Protein AF-A0A523GGH8-F1 (afdb_monomer)

Foldseek 3Di:
DDPVVVVVLVVQLVVLVVCLVVCQQPDQDDVRVLLLVLLVVCLVVVNPDLADDPVSGPPDRSVLSVVLSVLCVVPNDGSNSSSVVVSVVVSVVD

Radius of gyration: 15.53 Å; Cα contacts (8 Å, |Δi|>4): 66; chains: 1; bounding box: 34×26×45 Å

Sequence (94 aa):
MNRTGKVVLSITAFALVLEFILLKELPFFWDGISKAYRADWIYTHHFSSLIVPTEFNSGHPPLWITLIALFWTLFGKTVWAARLLLLLINLGTF

Mean predicted aligned error: 3.06 Å

Structure (mmCIF,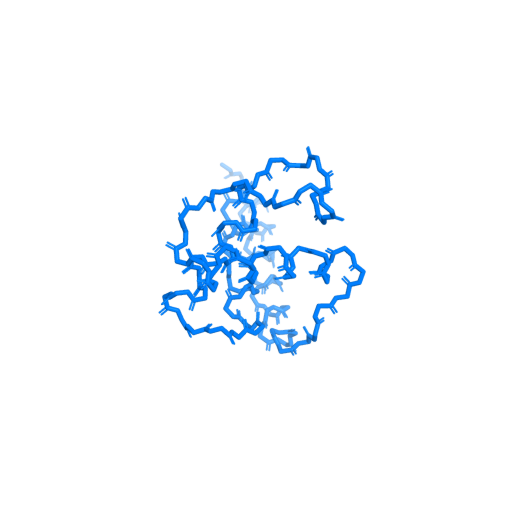 N/CA/C/O backbone):
data_AF-A0A523GGH8-F1
#
_entry.id   AF-A0A523GGH8-F1
#
loop_
_atom_site.group_PDB
_atom_site.id
_atom_site.type_symbol
_atom_site.label_atom_id
_atom_site.label_alt_id
_atom_site.label_comp_id
_atom_site.label_asym_id
_atom_site.label_entity_id
_atom_site.label_seq_id
_atom_site.pdbx_PDB_ins_code
_atom_site.Cartn_x
_atom_site.Cartn_y
_atom_site.Cartn_z
_atom_site.occupancy
_atom_site.B_iso_or_equiv
_atom_site.auth_seq_id
_atom_site.auth_comp_id
_atom_site.auth_asym_id
_atom_site.auth_atom_id
_atom_site.pdbx_PDB_model_num
ATOM 1 N N . MET A 1 1 ? -6.324 6.602 28.089 1.00 77.50 1 MET A N 1
ATOM 2 C CA . MET A 1 1 ? -7.527 6.801 27.250 1.00 77.50 1 MET A CA 1
ATOM 3 C C . MET A 1 1 ? -8.783 6.458 28.044 1.00 77.50 1 MET A C 1
ATOM 5 O O . MET A 1 1 ? -8.813 5.405 28.678 1.00 77.50 1 MET A O 1
ATOM 9 N N . ASN A 1 2 ? -9.782 7.344 28.054 1.00 92.12 2 A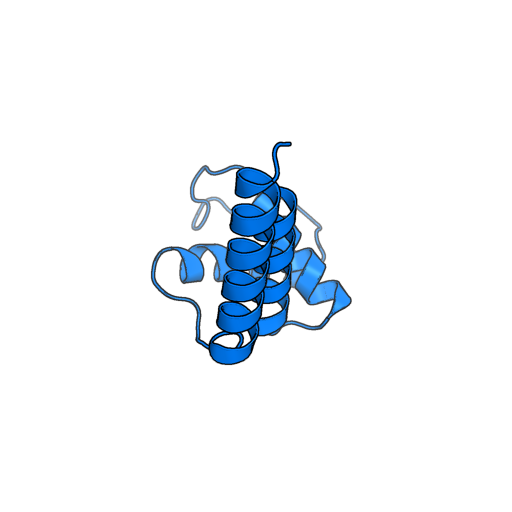SN A N 1
ATOM 10 C CA . ASN A 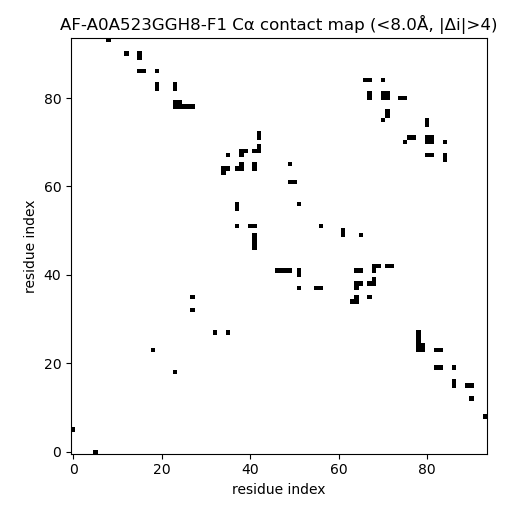1 2 ? -11.062 7.108 28.736 1.00 92.12 2 ASN A CA 1
ATOM 11 C C . ASN A 1 2 ? -11.898 6.032 28.005 1.00 92.12 2 ASN A C 1
ATOM 13 O O . ASN A 1 2 ? -11.540 5.585 26.912 1.00 92.12 2 ASN A O 1
ATOM 17 N N . ARG A 1 3 ? -13.004 5.585 28.618 1.00 92.81 3 ARG A N 1
ATOM 18 C CA . ARG A 1 3 ? -13.876 4.536 28.055 1.00 92.81 3 ARG A CA 1
ATOM 19 C C . ARG A 1 3 ? -14.362 4.891 26.648 1.00 92.81 3 ARG A C 1
ATOM 21 O O . ARG A 1 3 ? -14.299 4.047 25.762 1.00 92.81 3 ARG A O 1
ATOM 28 N N . THR A 1 4 ? -14.778 6.136 26.441 1.00 93.19 4 THR A N 1
ATOM 29 C CA . THR A 1 4 ? -15.253 6.633 25.145 1.00 93.19 4 THR A CA 1
ATOM 30 C C . THR A 1 4 ? -14.174 6.529 24.070 1.00 93.19 4 THR A C 1
ATOM 32 O O . THR A 1 4 ? -14.441 5.981 23.008 1.00 93.19 4 THR A O 1
ATOM 35 N N . GLY A 1 5 ? -12.938 6.949 24.357 1.00 92.62 5 GLY A N 1
ATOM 36 C CA . GLY A 1 5 ? -11.827 6.852 23.407 1.00 92.62 5 GLY A CA 1
ATOM 37 C C . GLY A 1 5 ? -11.498 5.409 23.016 1.00 92.62 5 GLY A C 1
ATOM 38 O O . GLY A 1 5 ? -11.289 5.128 21.842 1.00 92.62 5 GLY A O 1
ATOM 39 N N . LYS A 1 6 ? -11.544 4.463 23.967 1.00 93.38 6 LYS A N 1
ATOM 40 C CA . LYS A 1 6 ? -11.358 3.030 23.666 1.00 93.38 6 LYS A CA 1
ATOM 41 C C . LYS A 1 6 ? -12.447 2.487 22.738 1.00 93.38 6 LYS A C 1
ATOM 43 O O . LYS A 1 6 ? -12.144 1.711 21.835 1.00 93.38 6 LYS A O 1
ATOM 48 N N . VAL A 1 7 ? -13.699 2.890 22.960 1.00 95.75 7 VAL A N 1
ATOM 49 C CA . VAL A 1 7 ? -14.834 2.487 22.115 1.00 95.75 7 VAL A CA 1
ATOM 50 C C . VAL A 1 7 ? -14.687 3.062 20.709 1.00 9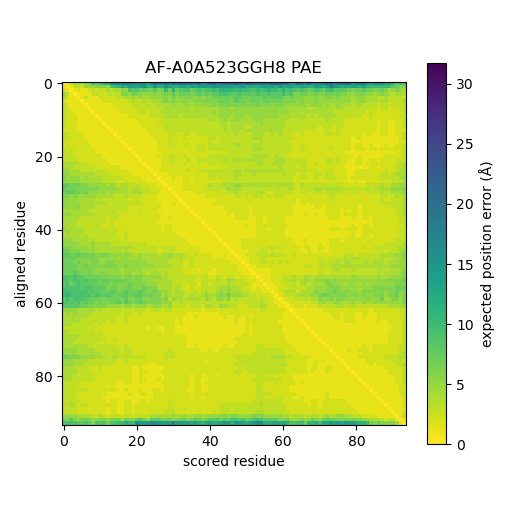5.75 7 VAL A C 1
ATOM 52 O O . VAL A 1 7 ? -14.798 2.311 19.747 1.00 95.75 7 VAL A O 1
ATOM 55 N N . VAL A 1 8 ? -14.368 4.354 20.587 1.00 95.00 8 VAL A N 1
ATOM 56 C CA . VAL A 1 8 ? -14.147 5.003 19.286 1.00 95.00 8 VAL A CA 1
ATOM 57 C C . VAL A 1 8 ? -13.018 4.314 18.524 1.00 95.00 8 VAL A C 1
ATOM 59 O O . VAL A 1 8 ? -13.226 3.920 17.384 1.00 95.00 8 VAL A O 1
ATOM 62 N N . LEU A 1 9 ? -11.870 4.073 19.167 1.00 94.38 9 LEU A N 1
ATOM 63 C CA . LEU A 1 9 ? -10.747 3.375 18.537 1.00 94.38 9 LEU A CA 1
ATOM 64 C C . LEU A 1 9 ? -11.143 1.978 18.042 1.00 94.38 9 LEU A C 1
ATOM 66 O O . LEU A 1 9 ? -10.809 1.600 16.924 1.00 94.38 9 LEU A O 1
ATOM 70 N N . SER A 1 10 ? -11.892 1.228 18.854 1.00 95.38 10 SER A N 1
ATOM 71 C CA . SER A 1 10 ? -12.336 -0.125 18.497 1.00 95.38 10 SER A CA 1
ATOM 72 C C . SER A 1 10 ? -13.288 -0.116 17.297 1.00 95.38 10 SER A C 1
ATOM 74 O O . SER A 1 10 ? -13.156 -0.948 16.403 1.00 95.38 10 SER A O 1
ATOM 76 N N . ILE A 1 11 ? -14.223 0.839 17.253 1.00 96.88 11 ILE A N 1
ATOM 77 C CA . ILE A 1 11 ? -15.156 1.004 16.131 1.00 96.88 11 ILE A CA 1
ATOM 78 C C . ILE A 1 11 ? -14.398 1.397 14.860 1.00 96.88 11 ILE A C 1
ATOM 80 O O . ILE A 1 11 ? -14.631 0.801 13.811 1.00 96.88 11 ILE A O 1
ATOM 84 N N . THR A 1 12 ? -13.466 2.348 14.948 1.00 96.19 12 THR A N 1
ATOM 85 C CA . THR A 1 12 ? -12.646 2.774 13.807 1.00 96.19 12 THR A CA 1
ATOM 86 C C . THR A 1 12 ? -11.801 1.621 13.271 1.00 96.19 12 THR A C 1
ATOM 88 O O . THR A 1 12 ? -11.806 1.369 12.069 1.00 96.19 12 THR A O 1
ATOM 91 N N . ALA A 1 13 ? -11.125 0.872 14.146 1.00 97.00 13 ALA A N 1
ATOM 92 C CA . ALA A 1 13 ?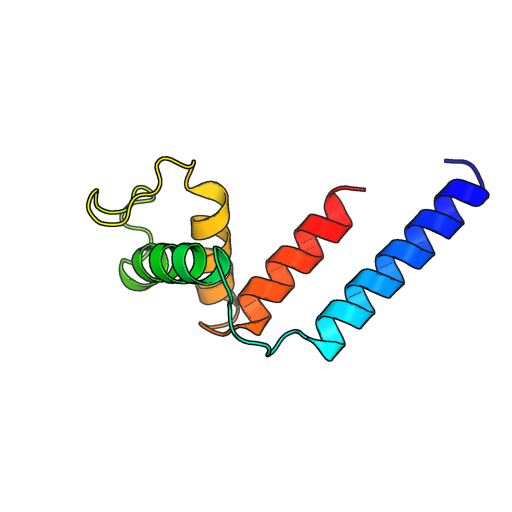 -10.336 -0.289 13.745 1.00 97.00 13 ALA A CA 1
ATOM 93 C C . ALA A 1 13 ? -11.202 -1.352 13.050 1.00 97.00 13 ALA A C 1
ATOM 95 O O . ALA A 1 13 ? -10.824 -1.867 12.000 1.00 97.00 13 ALA A O 1
ATOM 96 N N . PHE A 1 14 ? -12.390 -1.637 13.593 1.00 97.88 14 PHE A N 1
ATOM 97 C CA . PHE A 1 14 ? -13.340 -2.557 12.972 1.00 97.88 14 PHE A CA 1
ATOM 98 C C . PHE A 1 14 ? -13.788 -2.078 11.584 1.00 97.88 14 PHE A C 1
ATOM 100 O O . PHE A 1 14 ? -13.786 -2.863 10.637 1.00 97.88 14 PHE A O 1
ATOM 107 N N . ALA A 1 15 ? -14.118 -0.791 11.441 1.00 97.94 15 ALA A N 1
ATOM 108 C CA . ALA A 1 15 ? -14.525 -0.210 10.166 1.00 97.94 15 ALA A CA 1
ATOM 109 C C . ALA A 1 15 ? -13.418 -0.312 9.101 1.00 97.94 15 ALA A C 1
ATOM 111 O O . ALA A 1 15 ? -13.702 -0.715 7.976 1.00 97.94 15 ALA A O 1
ATOM 112 N N . LEU A 1 16 ? -12.161 -0.031 9.462 1.00 97.81 16 LEU A N 1
ATOM 113 C CA . LEU A 1 16 ? -11.012 -0.139 8.553 1.00 97.81 16 LEU A CA 1
ATOM 114 C C . LEU A 1 16 ? -10.766 -1.580 8.086 1.00 97.81 16 LEU A C 1
ATOM 116 O O . LEU A 1 16 ? -10.486 -1.822 6.912 1.00 97.81 16 LEU A O 1
ATOM 120 N N . VAL A 1 17 ? -10.888 -2.557 8.990 1.00 98.38 17 VAL A N 1
ATOM 121 C CA . VAL A 1 17 ? -10.758 -3.978 8.634 1.00 98.38 17 VAL A CA 1
ATOM 122 C C . VAL A 1 17 ? -11.894 -4.411 7.705 1.00 98.38 17 VAL A C 1
ATOM 124 O O . VAL A 1 17 ? -11.648 -5.117 6.726 1.00 98.38 17 VAL A O 1
ATOM 127 N N . LEU A 1 18 ? -13.126 -3.967 7.972 1.00 98.50 18 LEU A N 1
ATOM 128 C CA . LEU A 1 18 ? -14.275 -4.255 7.116 1.00 98.50 18 LEU A CA 1
ATOM 129 C C . LEU A 1 18 ? -14.097 -3.650 5.715 1.00 98.50 18 LEU A C 1
ATOM 131 O O . LEU A 1 18 ? -14.297 -4.347 4.723 1.00 98.50 18 LEU A O 1
ATOM 135 N N . GLU A 1 19 ? -13.666 -2.389 5.630 1.00 97.94 19 GLU A N 1
ATOM 136 C CA . GLU A 1 19 ? -13.338 -1.717 4.369 1.00 97.94 19 GLU A CA 1
ATOM 137 C C . GLU A 1 19 ? -12.296 -2.511 3.571 1.00 97.94 19 GLU A C 1
ATOM 139 O O . GLU A 1 19 ? -12.498 -2.786 2.387 1.00 97.94 19 GLU A O 1
ATOM 144 N N . PHE A 1 20 ? -11.212 -2.949 4.220 1.00 98.12 20 PHE A N 1
ATOM 145 C CA . PHE A 1 20 ? -10.187 -3.767 3.577 1.00 98.12 20 PHE A CA 1
ATOM 146 C C . PHE A 1 20 ? -10.768 -5.067 3.009 1.00 98.12 20 PHE A C 1
ATOM 148 O O . PHE A 1 20 ? -10.544 -5.372 1.840 1.00 98.12 20 PHE A O 1
ATOM 155 N N . ILE A 1 21 ? -11.541 -5.824 3.793 1.00 98.44 21 ILE A N 1
ATOM 156 C CA . ILE A 1 21 ? -12.119 -7.098 3.333 1.00 98.44 21 ILE A CA 1
ATOM 157 C C . ILE A 1 21 ? -13.004 -6.889 2.098 1.00 98.44 21 ILE A C 1
ATOM 159 O O . ILE A 1 21 ? -12.922 -7.674 1.153 1.00 98.44 21 ILE A O 1
ATOM 163 N N . LEU A 1 22 ? -13.814 -5.826 2.090 1.00 98.44 22 LEU A N 1
ATOM 164 C CA . LEU A 1 22 ? -14.754 -5.539 1.007 1.00 98.44 22 LEU A CA 1
ATOM 165 C C . LEU A 1 22 ? -14.071 -4.991 -0.254 1.00 98.44 22 LEU A C 1
ATOM 167 O O . LEU A 1 22 ? -14.525 -5.276 -1.360 1.00 98.44 22 LEU A O 1
ATOM 171 N N . LEU A 1 23 ? -13.001 -4.203 -0.106 1.00 97.56 23 LEU A N 1
ATOM 172 C CA . LEU A 1 23 ? -12.464 -3.368 -1.188 1.00 97.56 23 LEU A CA 1
ATOM 173 C C . LEU A 1 23 ? -11.026 -3.713 -1.613 1.00 97.56 23 LEU A C 1
ATOM 175 O O . LEU A 1 23 ? -10.502 -3.080 -2.531 1.00 97.56 23 LEU A O 1
ATOM 179 N N . LYS A 1 24 ? -10.363 -4.704 -0.997 1.00 97.50 24 LYS A N 1
ATOM 180 C CA . LYS A 1 24 ? -8.932 -5.001 -1.240 1.00 97.50 24 LYS A CA 1
ATOM 181 C C . LYS A 1 24 ? -8.554 -5.305 -2.694 1.00 97.50 24 LYS A C 1
ATOM 183 O O . LYS A 1 24 ? -7.397 -5.107 -3.051 1.00 97.50 24 LYS A O 1
ATOM 188 N N . GLU A 1 25 ? -9.492 -5.773 -3.517 1.00 97.44 25 GLU A N 1
ATOM 189 C CA . GLU A 1 25 ? -9.247 -6.089 -4.935 1.00 97.44 25 GLU A CA 1
ATOM 190 C C . GLU A 1 25 ? -9.587 -4.934 -5.888 1.00 97.44 25 GLU A C 1
ATOM 192 O O . GLU A 1 25 ? -9.340 -5.037 -7.090 1.00 97.44 25 GLU A O 1
ATOM 197 N N . LEU A 1 26 ? -10.148 -3.823 -5.391 1.00 97.06 26 LEU A N 1
ATOM 198 C CA . LEU A 1 26 ? -10.500 -2.701 -6.257 1.00 97.06 26 LEU A CA 1
ATOM 199 C C . LEU A 1 26 ? -9.243 -2.042 -6.849 1.00 97.06 26 LEU A C 1
ATOM 201 O O . LEU A 1 26 ? -8.355 -1.640 -6.079 1.00 97.06 26 LEU A O 1
ATOM 205 N N . PRO A 1 27 ? -9.183 -1.861 -8.187 1.00 96.88 27 PRO A N 1
ATOM 206 C CA . PRO A 1 27 ? -8.040 -1.258 -8.858 1.00 96.88 27 PRO A CA 1
ATOM 207 C C . PRO A 1 27 ? -7.636 0.095 -8.268 1.00 96.88 27 PRO A C 1
ATOM 209 O O . PRO A 1 27 ? -8.442 0.834 -7.697 1.00 96.88 27 PRO A O 1
ATOM 212 N N . PHE A 1 28 ? -6.361 0.446 -8.428 1.00 96.62 28 PHE A N 1
ATOM 213 C CA . PHE A 1 28 ? -5.905 1.794 -8.109 1.00 96.62 28 PHE A CA 1
ATOM 214 C C . PHE A 1 28 ? -6.640 2.830 -8.966 1.00 96.62 28 PHE A C 1
ATOM 216 O O . PHE A 1 28 ? -6.895 2.608 -10.146 1.00 96.62 28 PHE A O 1
ATOM 223 N N . PHE A 1 29 ? -6.936 3.982 -8.369 1.00 95.62 29 PHE A N 1
ATOM 224 C CA . PHE A 1 29 ? -7.610 5.099 -9.019 1.00 95.62 29 PHE A CA 1
ATOM 225 C C . PHE A 1 29 ? -6.894 6.412 -8.687 1.00 95.62 29 PHE A C 1
ATOM 227 O O . PHE A 1 29 ? -6.214 6.500 -7.658 1.00 95.62 29 PHE A O 1
ATOM 234 N N . TRP A 1 30 ? -7.043 7.418 -9.556 1.00 95.31 30 TRP A N 1
ATOM 235 C CA . TRP A 1 30 ? -6.459 8.757 -9.383 1.00 95.31 30 TRP A CA 1
ATOM 236 C C . TRP A 1 30 ? -4.952 8.688 -9.058 1.00 95.31 30 TRP A C 1
ATOM 238 O O . TRP A 1 30 ? -4.211 7.945 -9.706 1.00 95.31 30 TRP A O 1
ATOM 248 N N . ASP A 1 31 ? -4.488 9.398 -8.027 1.00 92.94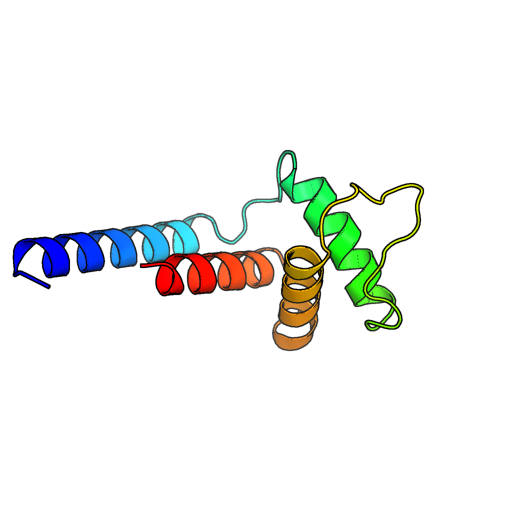 31 ASP A N 1
ATOM 249 C CA . ASP A 1 31 ? -3.087 9.416 -7.589 1.00 92.94 31 ASP A CA 1
ATOM 250 C C . ASP A 1 31 ? -2.542 8.030 -7.224 1.00 92.94 31 ASP A C 1
ATOM 252 O O . ASP A 1 31 ? -1.330 7.794 -7.271 1.00 92.94 31 ASP A O 1
ATOM 256 N N . GLY A 1 32 ? -3.425 7.087 -6.878 1.00 95.06 32 GLY A N 1
ATOM 257 C CA . GLY A 1 32 ? -3.065 5.699 -6.618 1.00 95.06 32 GLY A CA 1
ATOM 258 C C . GLY A 1 32 ? -2.397 5.033 -7.820 1.00 95.06 32 GLY A C 1
ATOM 259 O O . GLY A 1 32 ? -1.475 4.244 -7.626 1.00 95.06 32 GLY A O 1
ATOM 260 N N . ILE A 1 33 ? -2.795 5.389 -9.047 1.00 96.56 33 ILE A N 1
ATOM 261 C CA . ILE A 1 33 ? -2.207 4.848 -10.281 1.00 96.56 33 ILE A CA 1
ATOM 262 C C . ILE A 1 33 ? -0.749 5.296 -10.402 1.00 96.56 33 ILE A C 1
ATOM 264 O O . ILE A 1 33 ? 0.144 4.467 -10.571 1.00 96.56 33 ILE A O 1
ATOM 268 N N . SER A 1 34 ? -0.485 6.595 -10.226 1.00 95.50 34 SER A N 1
ATOM 269 C CA . SER A 1 34 ? 0.878 7.146 -10.259 1.00 95.50 34 SER A CA 1
ATOM 270 C C . SER A 1 34 ? 1.776 6.531 -9.178 1.00 95.50 34 SER A C 1
ATOM 272 O O . SER A 1 34 ? 2.960 6.277 -9.413 1.00 95.50 34 SER A O 1
ATOM 274 N N . LYS A 1 35 ? 1.236 6.279 -7.978 1.00 96.50 35 LYS A N 1
ATOM 275 C CA . LYS A 1 35 ? 1.976 5.629 -6.882 1.00 96.50 35 LYS A CA 1
ATOM 276 C C . LYS A 1 35 ? 2.283 4.166 -7.203 1.00 96.50 35 LYS A C 1
ATOM 278 O O . LYS A 1 35 ? 3.417 3.744 -7.009 1.00 96.50 35 LYS A O 1
ATOM 283 N N . ALA A 1 36 ? 1.307 3.424 -7.724 1.00 97.12 36 ALA A N 1
ATOM 284 C CA . ALA A 1 36 ? 1.489 2.031 -8.119 1.00 97.12 36 ALA A CA 1
ATOM 285 C C . ALA A 1 36 ? 2.521 1.888 -9.247 1.00 97.12 36 ALA A C 1
ATOM 287 O O . ALA A 1 36 ? 3.393 1.033 -9.153 1.00 97.12 36 ALA A O 1
ATOM 288 N N . TYR A 1 37 ? 2.488 2.766 -10.256 1.00 97.06 37 TYR A N 1
ATOM 289 C CA . TYR A 1 37 ? 3.465 2.774 -11.350 1.00 97.06 37 TYR A CA 1
ATOM 290 C C . TYR A 1 37 ? 4.904 2.989 -10.851 1.00 97.06 37 TYR A C 1
ATOM 292 O O . TYR A 1 37 ? 5.827 2.272 -11.222 1.00 97.06 37 TYR A O 1
ATOM 300 N N . ARG A 1 38 ? 5.102 3.943 -9.937 1.00 97.44 38 ARG A N 1
ATOM 301 C CA . ARG A 1 38 ? 6.419 4.206 -9.339 1.00 97.44 38 ARG A CA 1
ATOM 302 C C . ARG A 1 38 ? 6.894 3.100 -8.401 1.00 97.44 38 ARG A C 1
ATOM 304 O O . ARG A 1 38 ? 8.078 2.779 -8.396 1.00 97.44 38 ARG A O 1
ATOM 311 N N . ALA A 1 39 ? 5.986 2.519 -7.620 1.00 97.94 39 ALA A N 1
ATOM 312 C CA . ALA A 1 39 ? 6.293 1.345 -6.809 1.00 97.94 39 ALA A CA 1
ATOM 313 C C . ALA A 1 39 ? 6.691 0.155 -7.693 1.00 97.94 39 ALA A C 1
ATOM 315 O O . ALA A 1 39 ? 7.595 -0.595 -7.339 1.00 97.94 39 ALA A O 1
ATOM 316 N N . ASP A 1 40 ? 6.064 0.015 -8.864 1.00 98.00 40 ASP A N 1
ATOM 317 C CA . ASP A 1 40 ? 6.388 -1.047 -9.812 1.00 98.00 40 ASP A CA 1
ATOM 318 C C . ASP A 1 40 ? 7.800 -0.904 -10.366 1.00 98.00 40 ASP A C 1
ATOM 320 O O . ASP A 1 40 ? 8.534 -1.884 -10.459 1.00 98.00 40 ASP A O 1
ATOM 324 N N . TRP A 1 41 ? 8.225 0.327 -10.655 1.00 97.88 41 TRP A N 1
ATOM 325 C CA . TRP A 1 41 ? 9.606 0.593 -11.039 1.00 97.88 41 TRP A CA 1
ATOM 326 C C . TRP A 1 41 ? 10.594 0.121 -9.961 1.00 97.88 41 TRP A C 1
ATOM 328 O O . TRP A 1 41 ? 11.502 -0.646 -10.266 1.00 97.88 41 TRP A O 1
ATOM 338 N N . ILE A 1 42 ? 10.377 0.488 -8.691 1.00 98.19 42 ILE A N 1
ATOM 339 C CA . ILE A 1 42 ? 11.236 0.047 -7.574 1.00 98.19 42 ILE A CA 1
ATOM 340 C C . ILE A 1 42 ? 11.241 -1.484 -7.450 1.00 98.19 42 ILE A C 1
ATOM 342 O O . ILE A 1 42 ? 12.303 -2.090 -7.301 1.00 98.19 42 ILE A O 1
ATOM 346 N N . TYR A 1 43 ? 10.061 -2.105 -7.527 1.00 98.38 43 TYR A N 1
ATOM 347 C CA . TYR A 1 43 ? 9.880 -3.552 -7.424 1.00 98.38 43 TYR A CA 1
ATOM 348 C C . TYR A 1 43 ? 10.622 -4.307 -8.539 1.00 98.38 43 TYR A C 1
ATOM 350 O O . TYR A 1 43 ? 11.423 -5.198 -8.261 1.00 98.38 43 TYR A O 1
ATOM 358 N N . THR A 1 44 ? 10.403 -3.918 -9.797 1.00 98.12 44 THR A N 1
ATOM 359 C CA . THR A 1 44 ? 11.009 -4.551 -10.985 1.00 98.12 44 THR A CA 1
ATOM 360 C C . THR A 1 44 ? 12.509 -4.309 -11.104 1.00 98.12 44 THR A C 1
ATOM 362 O O . THR A 1 44 ? 13.211 -5.133 -11.679 1.00 98.12 44 THR A O 1
ATOM 365 N N . HIS A 1 45 ? 13.016 -3.218 -10.529 1.00 97.56 45 HIS A N 1
ATOM 366 C CA . HIS A 1 45 ? 14.445 -2.906 -10.490 1.00 97.56 45 HIS A CA 1
ATOM 367 C C . HIS A 1 45 ? 15.112 -3.390 -9.195 1.00 97.56 45 HIS A C 1
ATOM 369 O O . HIS A 1 45 ? 16.205 -2.925 -8.859 1.00 97.56 45 HIS A O 1
ATOM 375 N N . HIS A 1 46 ? 14.457 -4.294 -8.455 1.00 97.56 46 HIS A N 1
ATOM 376 C CA . HIS A 1 46 ? 14.968 -4.936 -7.243 1.00 97.56 46 HIS A CA 1
ATOM 377 C C . HIS A 1 46 ? 15.545 -3.948 -6.218 1.00 97.56 46 HIS A C 1
ATOM 379 O O . HIS A 1 46 ? 16.577 -4.214 -5.608 1.00 97.56 46 HIS A O 1
ATOM 385 N N . PHE A 1 47 ? 14.880 -2.803 -6.026 1.00 97.56 47 PHE A N 1
ATOM 386 C CA . PHE A 1 47 ? 15.304 -1.755 -5.087 1.00 97.56 47 PHE A CA 1
ATOM 387 C C . PHE A 1 47 ? 16.714 -1.195 -5.350 1.00 97.56 47 PHE A C 1
ATOM 389 O O . PHE A 1 47 ? 17.321 -0.620 -4.450 1.00 97.56 47 PHE A O 1
ATOM 396 N N . SER A 1 48 ? 17.234 -1.316 -6.577 1.00 96.62 48 SER A N 1
ATOM 397 C CA . SER A 1 48 ? 18.551 -0.774 -6.961 1.00 96.62 48 SER A CA 1
ATOM 398 C C . SER A 1 48 ? 18.667 0.743 -6.763 1.00 96.62 48 SER A C 1
ATOM 400 O O . SER A 1 48 ? 19.758 1.263 -6.537 1.00 96.62 48 SER A O 1
ATOM 402 N N . SER A 1 49 ? 17.539 1.452 -6.803 1.00 94.69 49 SER A N 1
ATOM 403 C CA . SER A 1 49 ? 17.405 2.847 -6.401 1.00 94.69 49 SER A CA 1
ATOM 404 C C . SER A 1 49 ? 16.045 3.062 -5.742 1.00 94.69 49 SER A C 1
ATOM 406 O O . SER A 1 49 ? 15.043 2.462 -6.135 1.00 94.69 49 SER A O 1
ATOM 408 N N . LEU A 1 50 ? 16.002 3.957 -4.754 1.00 93.31 50 LEU A N 1
ATOM 409 C CA . LEU A 1 50 ? 14.750 4.447 -4.165 1.00 93.31 50 LEU A CA 1
ATOM 410 C C . LEU A 1 50 ? 14.229 5.707 -4.871 1.00 93.31 50 LEU A C 1
ATOM 412 O O . LEU A 1 50 ? 13.091 6.113 -4.650 1.00 93.31 50 LEU A O 1
ATOM 416 N N . ILE A 1 51 ? 15.056 6.335 -5.708 1.00 93.75 51 ILE A N 1
ATOM 417 C CA . ILE A 1 51 ? 14.691 7.502 -6.510 1.00 93.75 51 ILE A CA 1
ATOM 418 C C . ILE A 1 51 ? 14.343 7.014 -7.912 1.00 93.75 51 ILE A C 1
ATOM 420 O O . ILE A 1 51 ? 15.164 6.378 -8.576 1.00 93.75 51 ILE A O 1
ATOM 424 N N . VAL A 1 52 ? 13.122 7.322 -8.343 1.00 94.94 52 VAL A N 1
ATOM 425 C CA . VAL A 1 52 ? 12.631 6.989 -9.682 1.00 94.94 52 VAL A CA 1
ATOM 426 C C . VAL A 1 52 ? 13.143 7.989 -10.734 1.00 94.94 52 VAL A C 1
ATOM 428 O O . VAL A 1 52 ? 13.390 9.150 -10.383 1.00 94.94 52 VAL A O 1
ATOM 431 N N . PRO A 1 53 ? 13.257 7.572 -12.009 1.00 95.44 53 PRO A N 1
ATOM 432 C CA . PRO A 1 53 ? 13.588 8.443 -13.132 1.00 95.44 53 PRO A CA 1
ATOM 433 C C . PRO A 1 53 ? 12.736 9.713 -13.201 1.00 95.44 53 PRO A C 1
ATOM 435 O O . PRO A 1 53 ? 11.557 9.726 -12.833 1.00 95.44 53 PRO A O 1
ATOM 438 N N . THR A 1 54 ? 13.359 10.794 -13.666 1.00 94.12 54 THR A N 1
ATOM 439 C CA . THR A 1 54 ? 12.807 12.154 -13.650 1.00 94.12 54 THR A CA 1
ATOM 440 C C . THR A 1 54 ? 11.485 12.268 -14.410 1.00 94.12 54 THR A C 1
ATOM 442 O O . THR A 1 54 ? 10.615 13.027 -13.996 1.00 94.12 54 THR A O 1
ATOM 445 N N . GLU A 1 55 ? 11.291 11.485 -15.472 1.00 93.94 55 GLU A N 1
ATOM 446 C CA . GLU A 1 55 ? 10.140 11.552 -16.382 1.00 93.94 55 GLU A CA 1
ATOM 447 C C . GLU A 1 55 ? 8.811 11.227 -15.689 1.00 93.94 55 GLU A C 1
ATOM 449 O O . GLU A 1 55 ? 7.753 11.688 -16.112 1.00 93.94 55 GLU A O 1
ATOM 454 N N . PHE A 1 56 ? 8.858 10.431 -14.620 1.00 90.88 56 PHE A N 1
ATOM 455 C CA . PHE A 1 56 ? 7.684 10.037 -13.841 1.00 90.88 56 PHE A CA 1
ATOM 456 C C . PHE A 1 56 ? 7.873 10.247 -12.336 1.00 90.88 56 PHE A C 1
ATOM 458 O O . PHE A 1 56 ? 7.104 9.730 -11.518 1.00 90.88 56 PHE A O 1
ATOM 465 N N . ASN A 1 57 ? 8.878 11.032 -11.953 1.00 92.38 57 ASN A N 1
ATOM 466 C CA . ASN A 1 57 ? 9.067 11.475 -10.585 1.00 92.38 57 ASN A CA 1
ATOM 467 C C . ASN A 1 57 ? 8.043 12.570 -10.249 1.00 92.38 57 ASN A C 1
ATOM 469 O O . ASN A 1 57 ? 7.866 13.521 -11.001 1.00 92.38 57 ASN A O 1
ATOM 473 N N . SER A 1 58 ? 7.369 12.459 -9.103 1.00 90.44 58 SER A N 1
ATOM 474 C CA . SER A 1 58 ? 6.394 13.470 -8.667 1.00 90.44 58 SER A CA 1
ATOM 475 C C . SER A 1 58 ? 6.968 14.485 -7.672 1.00 90.44 58 SER A C 1
ATOM 477 O O . SER A 1 58 ? 6.200 15.205 -7.043 1.00 90.44 58 SER A O 1
ATOM 479 N N . GLY A 1 59 ? 8.273 14.444 -7.396 1.00 90.31 59 GLY A N 1
ATOM 480 C CA . GLY A 1 59 ? 8.930 15.268 -6.377 1.00 90.31 59 GLY A CA 1
ATOM 481 C C . GLY A 1 59 ? 8.630 14.880 -4.920 1.00 90.31 59 GLY A C 1
ATOM 482 O O . GLY A 1 59 ? 9.173 15.495 -4.007 1.00 90.31 59 GLY A O 1
ATOM 483 N N . HIS A 1 60 ? 7.792 13.866 -4.667 1.00 88.44 60 HIS A N 1
ATOM 484 C CA . HIS A 1 60 ? 7.497 13.401 -3.308 1.00 88.44 60 HIS A CA 1
ATOM 485 C C . HIS A 1 60 ? 8.564 12.424 -2.790 1.00 88.44 60 HIS A C 1
ATOM 487 O O . HIS A 1 60 ? 9.071 11.615 -3.572 1.00 88.44 60 HIS A O 1
ATOM 493 N N . PRO A 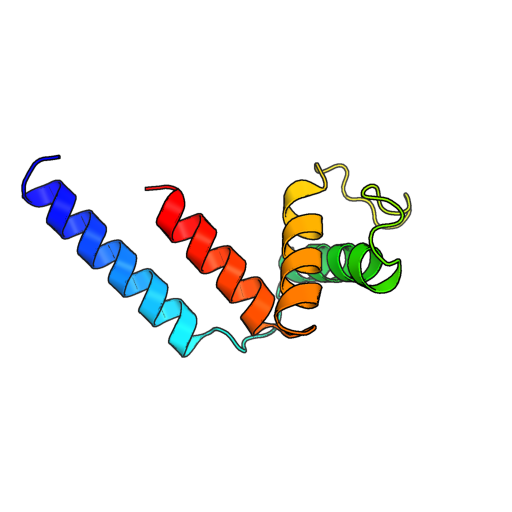1 61 ? 8.838 12.412 -1.469 1.00 93.00 61 PRO A N 1
ATOM 494 C CA . PRO A 1 61 ? 9.689 11.400 -0.853 1.00 93.00 61 PRO A CA 1
ATOM 495 C C . PRO A 1 61 ? 9.223 9.966 -1.175 1.00 93.00 61 PRO A C 1
ATOM 497 O O . PRO A 1 61 ? 8.017 9.693 -1.158 1.00 93.00 61 PRO A O 1
ATOM 500 N N . PRO A 1 62 ? 10.147 9.021 -1.427 1.00 94.19 62 PRO A N 1
ATOM 501 C CA . PRO A 1 62 ? 9.805 7.711 -1.978 1.00 94.19 62 PRO A CA 1
ATOM 502 C C . PRO A 1 62 ? 9.245 6.716 -0.952 1.00 94.19 62 PRO A C 1
ATOM 504 O O . PRO A 1 62 ? 8.872 5.612 -1.331 1.00 94.19 62 PRO A O 1
ATOM 507 N N . LEU A 1 63 ? 9.146 7.076 0.333 1.00 95.75 63 LEU A N 1
ATOM 508 C CA . LEU A 1 63 ? 8.790 6.144 1.411 1.00 95.75 63 LEU A CA 1
ATOM 509 C C . LEU A 1 63 ? 7.558 5.285 1.081 1.00 95.75 63 LEU A C 1
ATOM 511 O O . LEU A 1 63 ? 7.613 4.063 1.169 1.00 95.75 63 LEU A O 1
ATOM 515 N N . TRP A 1 64 ? 6.463 5.911 0.645 1.00 96.31 64 TRP A N 1
ATOM 516 C CA . TRP A 1 64 ? 5.216 5.198 0.360 1.00 96.31 64 TRP A CA 1
ATOM 517 C C . TRP A 1 64 ? 5.336 4.199 -0.800 1.00 96.31 64 TRP A C 1
ATOM 519 O O . TRP A 1 64 ? 4.876 3.065 -0.694 1.00 96.31 64 TRP A O 1
ATOM 529 N N . ILE A 1 65 ? 5.970 4.602 -1.906 1.00 97.25 65 ILE A N 1
ATOM 530 C CA . ILE A 1 65 ? 6.133 3.735 -3.083 1.00 97.25 65 ILE A CA 1
ATOM 531 C C . ILE A 1 65 ? 7.115 2.592 -2.800 1.00 97.25 65 ILE A C 1
ATOM 533 O O . ILE A 1 65 ? 6.887 1.470 -3.245 1.00 97.25 65 ILE A O 1
ATOM 537 N N . THR A 1 66 ? 8.146 2.844 -1.987 1.00 98.19 66 THR A N 1
ATOM 538 C CA . THR A 1 66 ? 9.094 1.824 -1.528 1.00 98.19 66 THR A CA 1
ATOM 539 C C . THR A 1 66 ? 8.412 0.795 -0.634 1.00 98.19 66 THR A C 1
ATOM 541 O O . THR A 1 66 ? 8.634 -0.400 -0.805 1.00 98.19 66 THR A O 1
ATOM 544 N N . LEU A 1 67 ? 7.550 1.226 0.294 1.00 98.25 67 LEU A N 1
ATOM 545 C CA . LEU A 1 67 ? 6.805 0.305 1.157 1.00 98.25 67 LEU A CA 1
ATOM 546 C C . LEU A 1 67 ? 5.826 -0.564 0.357 1.00 98.25 67 LEU A C 1
ATOM 548 O O . LEU A 1 67 ? 5.718 -1.756 0.636 1.00 98.25 67 LEU A O 1
ATOM 552 N N . ILE A 1 68 ? 5.156 -0.010 -0.663 1.00 98.38 68 ILE A N 1
ATOM 553 C CA . ILE A 1 68 ? 4.316 -0.809 -1.571 1.00 98.38 68 ILE A CA 1
ATOM 554 C C . ILE A 1 68 ? 5.159 -1.871 -2.280 1.00 98.38 68 ILE A C 1
ATOM 556 O O . ILE A 1 68 ? 4.793 -3.046 -2.264 1.00 98.38 68 ILE A O 1
ATOM 560 N N . ALA A 1 69 ? 6.295 -1.475 -2.863 1.00 98.50 69 ALA A N 1
ATOM 561 C CA . ALA A 1 69 ? 7.200 -2.406 -3.530 1.00 98.50 69 ALA A CA 1
ATOM 562 C C . ALA A 1 69 ? 7.669 -3.512 -2.571 1.00 98.50 69 ALA A C 1
ATOM 564 O O . ALA A 1 69 ? 7.698 -4.681 -2.946 1.00 98.50 69 ALA A O 1
ATOM 565 N N . LEU A 1 70 ? 7.982 -3.169 -1.315 1.00 98.50 70 LEU A N 1
ATOM 566 C CA . LEU A 1 70 ? 8.384 -4.135 -0.291 1.00 98.50 70 LEU A CA 1
ATOM 567 C C . LEU A 1 70 ? 7.266 -5.138 0.012 1.00 98.50 70 LEU A C 1
ATOM 569 O O . LEU A 1 70 ? 7.517 -6.339 0.064 1.00 98.50 70 LEU A O 1
ATOM 573 N N . PHE A 1 71 ? 6.028 -4.670 0.167 1.00 98.50 71 PHE A N 1
ATOM 574 C CA . PHE A 1 71 ? 4.878 -5.552 0.374 1.00 98.50 71 PHE A CA 1
ATOM 575 C C . PHE A 1 71 ? 4.627 -6.461 -0.831 1.00 98.50 71 PHE A C 1
ATOM 577 O O . PHE A 1 71 ? 4.302 -7.632 -0.648 1.00 98.50 71 PHE A O 1
ATOM 584 N N . TRP A 1 72 ? 4.845 -5.976 -2.055 1.00 98.69 72 TRP A N 1
ATOM 585 C CA . TRP A 1 72 ? 4.815 -6.827 -3.245 1.00 98.69 72 TRP A CA 1
ATOM 586 C C . TRP A 1 72 ? 5.921 -7.882 -3.263 1.00 98.69 72 TRP A C 1
ATOM 588 O O . TRP A 1 72 ? 5.681 -8.988 -3.742 1.00 98.69 72 TRP A O 1
ATOM 598 N N . THR A 1 73 ? 7.098 -7.598 -2.706 1.00 98.44 73 THR A N 1
ATOM 599 C CA . THR A 1 73 ? 8.158 -8.604 -2.532 1.00 98.44 73 THR A CA 1
ATOM 600 C C . THR A 1 73 ? 7.765 -9.688 -1.526 1.00 98.44 73 THR A C 1
ATOM 602 O O . THR A 1 73 ? 8.070 -10.854 -1.749 1.00 98.44 73 THR A O 1
ATOM 605 N N . LEU A 1 74 ? 7.071 -9.329 -0.441 1.00 98.25 74 LEU A N 1
ATOM 606 C CA . LEU A 1 74 ? 6.691 -10.270 0.623 1.00 98.25 74 LEU A CA 1
ATOM 607 C C . LEU A 1 74 ? 5.459 -11.122 0.280 1.00 98.25 74 LEU A C 1
ATOM 609 O O . LEU A 1 74 ? 5.406 -12.297 0.628 1.00 98.25 74 LEU A O 1
ATOM 613 N N . PHE A 1 75 ? 4.464 -10.531 -0.385 1.00 97.94 75 PHE A N 1
ATOM 614 C CA . PHE A 1 75 ? 3.141 -11.134 -0.592 1.00 97.94 75 PHE A CA 1
ATOM 615 C C . PHE A 1 75 ? 2.792 -11.386 -2.067 1.00 97.94 75 PHE A C 1
ATOM 617 O O . PHE A 1 75 ? 1.722 -11.911 -2.375 1.00 97.94 75 PHE A O 1
ATOM 624 N N . GLY A 1 76 ? 3.682 -11.005 -2.986 1.00 97.56 76 GLY A N 1
ATOM 625 C CA . GLY A 1 76 ? 3.435 -10.995 -4.424 1.00 97.56 76 GLY A CA 1
ATOM 626 C C . GLY A 1 76 ? 2.816 -9.680 -4.915 1.00 97.56 76 GLY A C 1
ATOM 627 O O . GLY A 1 76 ? 2.121 -8.966 -4.184 1.00 97.56 76 GLY A O 1
ATOM 628 N N . LYS A 1 77 ? 3.060 -9.355 -6.192 1.00 97.69 77 LYS A N 1
ATOM 629 C CA . LYS A 1 77 ? 2.570 -8.131 -6.845 1.00 97.69 77 LYS A CA 1
ATOM 630 C C . LYS A 1 77 ? 1.061 -8.199 -7.103 1.00 97.69 77 LYS A C 1
ATOM 632 O O . LYS A 1 77 ? 0.608 -8.581 -8.178 1.00 97.69 77 LYS A O 1
ATOM 637 N N . THR A 1 78 ? 0.279 -7.819 -6.099 1.00 97.75 78 THR A N 1
ATOM 638 C CA . THR A 1 78 ? -1.191 -7.812 -6.121 1.00 97.75 78 THR A CA 1
ATOM 639 C C . THR A 1 78 ? -1.740 -6.507 -5.548 1.00 97.75 78 THR A C 1
ATOM 641 O O . THR A 1 78 ? -1.060 -5.803 -4.795 1.00 97.75 78 THR A O 1
ATOM 644 N N . VAL A 1 79 ? -2.985 -6.160 -5.881 1.00 97.62 79 VAL A N 1
ATOM 645 C CA . VAL A 1 79 ? -3.627 -4.952 -5.336 1.00 97.62 79 VAL A CA 1
ATOM 646 C C . VAL A 1 79 ? -3.813 -5.079 -3.823 1.00 97.62 79 VAL A C 1
ATOM 648 O O . VAL A 1 79 ? -3.461 -4.160 -3.080 1.00 97.62 79 VAL A O 1
ATOM 651 N N . TRP A 1 80 ? -4.277 -6.240 -3.353 1.00 98.19 80 TRP A N 1
ATOM 652 C CA . TRP A 1 80 ? -4.546 -6.452 -1.933 1.00 98.19 80 TRP A CA 1
ATOM 653 C C . TRP A 1 80 ? -3.291 -6.321 -1.062 1.00 98.19 80 TRP A C 1
ATOM 655 O O . TRP A 1 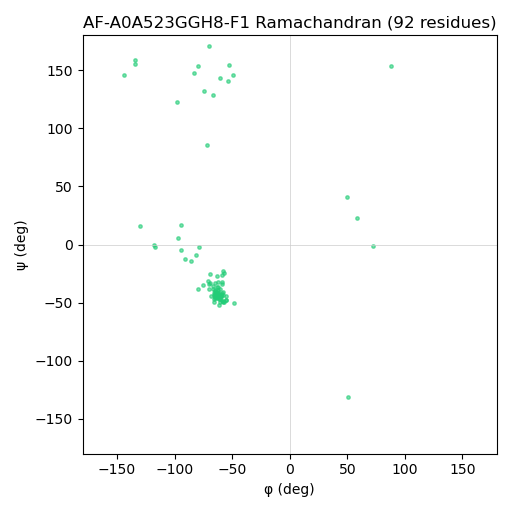80 ? -3.400 -5.826 0.056 1.00 98.19 80 TRP A O 1
ATOM 665 N N . ALA A 1 81 ? -2.100 -6.683 -1.556 1.00 98.25 81 ALA A N 1
ATOM 666 C CA . ALA A 1 81 ? -0.854 -6.535 -0.799 1.00 98.25 81 ALA A CA 1
ATOM 667 C C . ALA A 1 81 ? -0.547 -5.059 -0.484 1.00 98.25 81 ALA A C 1
ATOM 669 O O . ALA A 1 81 ? -0.205 -4.712 0.646 1.00 98.25 81 ALA A O 1
ATOM 670 N N . ALA A 1 82 ? -0.763 -4.158 -1.447 1.00 97.75 82 ALA A N 1
ATOM 671 C CA . ALA A 1 82 ? -0.634 -2.719 -1.221 1.00 97.75 82 ALA A CA 1
ATOM 672 C C . ALA A 1 82 ? -1.741 -2.165 -0.302 1.00 97.75 82 ALA A C 1
ATOM 674 O O . ALA A 1 82 ? -1.509 -1.235 0.471 1.00 97.75 82 ALA A O 1
ATOM 675 N N . ARG A 1 83 ? -2.953 -2.736 -0.357 1.00 97.69 83 ARG A N 1
ATOM 676 C CA . ARG A 1 83 ? -4.063 -2.375 0.545 1.00 97.69 83 ARG A CA 1
ATOM 677 C C . ARG A 1 83 ? -3.831 -2.860 1.974 1.00 97.69 83 ARG A C 1
ATOM 679 O O . ARG A 1 83 ? -4.238 -2.177 2.906 1.00 97.69 83 ARG A O 1
ATOM 686 N N . LEU A 1 84 ? -3.142 -3.987 2.151 1.00 98.38 84 LEU A N 1
ATOM 687 C CA . LEU A 1 84 ? -2.768 -4.500 3.465 1.00 98.38 84 LEU A CA 1
ATOM 688 C C . LEU A 1 84 ? -1.789 -3.545 4.152 1.00 98.38 84 LEU A C 1
ATOM 690 O O . LEU A 1 84 ? -1.982 -3.217 5.318 1.00 98.38 84 LEU A O 1
ATOM 694 N N . LEU A 1 85 ? -0.796 -3.029 3.419 1.00 98.19 85 LEU A N 1
ATOM 695 C CA . LEU A 1 85 ? 0.080 -1.966 3.918 1.00 98.19 85 LEU A CA 1
ATOM 696 C C . LEU A 1 85 ? -0.727 -0.742 4.379 1.00 98.19 85 LEU A C 1
ATOM 698 O O . LEU A 1 85 ? -0.500 -0.241 5.477 1.00 98.19 85 LEU A O 1
ATOM 702 N N . LEU A 1 86 ? -1.677 -0.272 3.562 1.00 97.00 86 LEU A N 1
ATOM 703 C CA . LEU A 1 86 ? -2.528 0.867 3.919 1.00 97.00 86 LEU A CA 1
ATOM 704 C C . LEU A 1 86 ? -3.339 0.605 5.194 1.00 97.00 86 LEU A C 1
ATOM 706 O O . LEU A 1 86 ? -3.379 1.470 6.064 1.00 97.00 86 LEU A O 1
ATOM 710 N N . LEU A 1 87 ? -3.926 -0.587 5.338 1.00 97.81 87 LEU A N 1
ATOM 711 C CA . LEU A 1 87 ? -4.633 -0.986 6.555 1.00 97.81 87 LEU A CA 1
ATOM 712 C C . LEU A 1 87 ? -3.711 -0.928 7.782 1.00 97.81 87 LEU A C 1
ATOM 714 O O . LEU A 1 87 ? -4.085 -0.342 8.793 1.00 97.81 87 LEU A O 1
ATOM 718 N N . LEU A 1 88 ? -2.507 -1.501 7.694 1.00 97.69 88 LEU A N 1
ATOM 719 C CA . LEU A 1 88 ? -1.553 -1.529 8.807 1.00 97.69 88 LEU A CA 1
ATOM 720 C C . LEU A 1 88 ? -1.116 -0.121 9.229 1.00 97.69 88 LEU A C 1
ATOM 722 O O . LEU A 1 88 ? -1.078 0.174 10.422 1.00 97.69 88 LEU A O 1
ATOM 726 N N . ILE A 1 89 ? -0.837 0.761 8.265 1.00 96.75 89 ILE A N 1
ATOM 727 C CA . ILE A 1 89 ? -0.489 2.160 8.543 1.00 96.75 89 ILE A CA 1
ATOM 728 C C . ILE A 1 89 ? -1.673 2.896 9.172 1.00 96.75 89 ILE A C 1
ATOM 730 O O . ILE A 1 89 ? -1.499 3.562 10.191 1.00 96.75 89 ILE A O 1
ATOM 734 N N . ASN A 1 90 ? -2.881 2.733 8.627 1.00 95.81 90 ASN A N 1
ATOM 735 C CA . ASN A 1 90 ? -4.074 3.368 9.180 1.00 95.81 90 ASN A CA 1
ATOM 736 C C . ASN A 1 90 ? -4.333 2.909 10.621 1.00 95.81 90 ASN A C 1
ATOM 738 O O . ASN A 1 90 ? -4.614 3.744 11.470 1.00 95.81 90 ASN A O 1
ATOM 742 N N . LEU A 1 91 ? -4.180 1.616 10.925 1.00 96.12 91 LEU A N 1
ATOM 743 C CA . LEU A 1 91 ? -4.338 1.094 12.287 1.00 96.12 91 LEU A CA 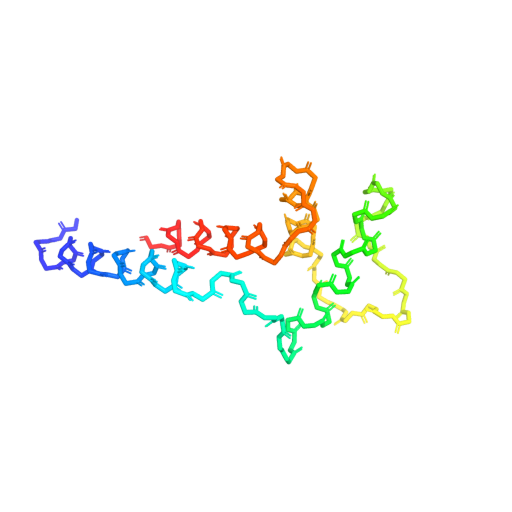1
ATOM 744 C C . LEU A 1 91 ? -3.256 1.601 13.253 1.00 96.12 91 LEU A C 1
ATOM 746 O O . LEU A 1 91 ? -3.563 1.836 14.415 1.00 96.12 91 LEU A O 1
ATOM 750 N N . GLY A 1 92 ? -2.014 1.770 12.790 1.00 92.38 92 GLY A N 1
ATOM 751 C CA . GLY A 1 92 ? -0.892 2.224 13.621 1.00 92.38 92 GLY A CA 1
ATOM 752 C C . GLY A 1 92 ? -0.804 3.738 13.835 1.00 92.38 92 GLY A C 1
ATOM 753 O O . GLY A 1 92 ? 0.028 4.182 14.620 1.00 92.38 92 GLY A O 1
ATOM 754 N N . THR A 1 93 ? -1.613 4.535 13.131 1.00 87.94 93 THR A N 1
ATOM 755 C CA . THR A 1 93 ? -1.587 6.007 13.239 1.00 87.94 93 THR A CA 1
ATOM 756 C C . THR A 1 93 ? -2.456 6.533 14.395 1.00 87.94 93 THR A C 1
ATOM 758 O O . THR A 1 93 ? -2.318 7.696 14.777 1.00 87.94 93 THR A O 1
ATOM 761 N N . PHE A 1 94 ? -3.336 5.699 14.959 1.00 72.56 94 PHE A N 1
ATOM 762 C CA . PHE A 1 94 ? -4.186 6.030 16.111 1.00 72.56 94 PHE A CA 1
ATOM 763 C C . PHE A 1 94 ? -3.569 5.566 17.435 1.00 72.56 94 PHE A C 1
ATOM 765 O O . PHE A 1 94 ? -3.805 6.259 18.453 1.00 72.56 94 PHE A O 1
#

Secondary structure (DSSP, 8-state):
--HHHHHHHHHHHHHHHHHHHHHTTSPP-THHHHHHHHHHHHHHTTTS-SSPPGGG--SS-THHHHHHHHHHHHH-S-HHHHHHHHHHHHHHT-

Solvent-accessible surface area (backbone atoms only — not comparable to full-atom values): 5460 Å² total; per-residue (Å²): 129,56,74,66,55,53,52,52,51,52,52,52,51,51,51,53,53,52,50,45,74,77,47,29,78,59,75,71,57,77,74,43,42,62,42,50,54,52,10,45,51,32,44,78,52,70,60,77,48,76,72,68,63,75,95,76,49,84,86,65,81,44,64,68,32,52,50,37,22,50,34,25,72,77,69,40,90,50,59,40,35,45,43,50,53,51,50,53,52,61,64,71,74,113

pLDDT: mean 95.76, std 3.89, range [72.56, 98.69]